Protein AF-A0A538CEJ8-F1 (afdb_monomer_lite)

Radius of gyration: 13.75 Å; chains: 1; bounding box: 33×18×40 Å

Secondary structure (DSSP, 8-state):
---------TT---S--TTHHHHT-TT--HHHHHHHHHTS---HHHHHTTHHHHS-BTTB--

Sequence (62 aa):
MPRACVIVLDAVGAGELPDAAEYGDEGSNTLGNVAHAVGGLDLPNLEALGLGNVEPLEGCPP

Structure (mmCIF, N/CA/C/O backbone):
data_AF-A0A538CEJ8-F1
#
_entry.id   AF-A0A538CEJ8-F1
#
loop_
_atom_site.group_PDB
_atom_site.id
_atom_site.type_symbol
_atom_site.label_atom_id
_atom_site.label_alt_id
_atom_site.label_comp_id
_atom_site.label_asym_id
_atom_site.label_entity_id
_atom_site.label_seq_id
_atom_site.pdbx_PDB_ins_code
_atom_site.Cartn_x
_atom_site.Cartn_y
_atom_site.Cartn_z
_atom_site.occupancy
_atom_site.B_iso_or_equiv
_atom_site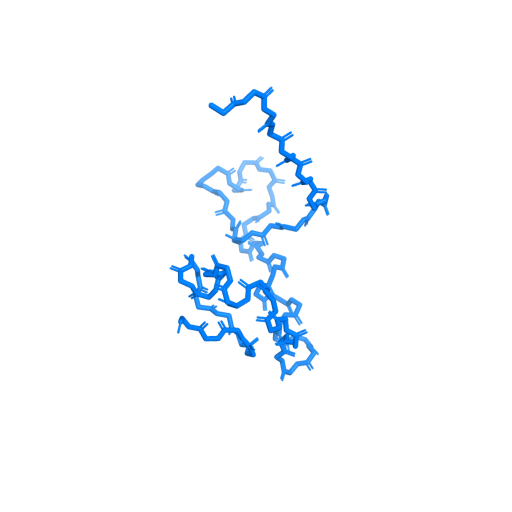.auth_seq_id
_atom_site.auth_comp_id
_atom_site.auth_asym_id
_atom_site.auth_atom_id
_atom_site.pdbx_PDB_model_num
ATOM 1 N N . MET A 1 1 ? -2.312 8.473 25.834 1.00 77.19 1 MET A N 1
ATOM 2 C CA . MET A 1 1 ? -2.632 7.124 25.319 1.00 77.19 1 MET A CA 1
ATOM 3 C C . MET A 1 1 ? -1.539 6.168 25.773 1.00 77.19 1 MET A C 1
ATOM 5 O O . MET A 1 1 ? -0.407 6.383 25.371 1.00 77.19 1 MET A O 1
ATOM 9 N N . PRO A 1 2 ? -1.808 5.185 26.649 1.00 93.00 2 PRO A N 1
ATOM 10 C CA . PRO A 1 2 ? -0.754 4.321 27.192 1.00 93.00 2 PRO A CA 1
ATOM 11 C C . PRO A 1 2 ? -0.346 3.172 26.254 1.00 93.00 2 PRO A C 1
ATOM 13 O O . PRO A 1 2 ? 0.609 2.463 26.548 1.00 93.00 2 PRO A O 1
ATOM 16 N N . ARG A 1 3 ? -1.086 2.940 25.159 1.00 95.25 3 ARG A N 1
ATOM 17 C CA . ARG A 1 3 ? -0.880 1.812 24.243 1.00 95.25 3 ARG A CA 1
ATOM 18 C C . ARG A 1 3 ? -1.047 2.255 22.793 1.00 95.25 3 ARG A C 1
ATOM 20 O O . ARG A 1 3 ? -1.921 3.069 22.505 1.00 95.25 3 ARG A O 1
ATOM 27 N N . ALA A 1 4 ? -0.251 1.662 21.913 1.00 96.44 4 ALA A N 1
ATOM 28 C CA . ALA A 1 4 ? -0.395 1.726 20.464 1.00 96.44 4 ALA A CA 1
ATOM 29 C C . ALA A 1 4 ? -0.486 0.297 19.906 1.00 96.44 4 ALA A C 1
ATOM 31 O O . ALA A 1 4 ? 0.090 -0.628 20.482 1.00 96.44 4 ALA A O 1
ATOM 32 N N . CYS A 1 5 ? -1.218 0.121 18.806 1.00 96.62 5 CYS A N 1
ATOM 33 C CA . CYS A 1 5 ? -1.194 -1.092 17.995 1.00 96.62 5 CYS A CA 1
ATOM 34 C C . CYS A 1 5 ? -0.557 -0.725 16.657 1.00 96.62 5 CYS A C 1
ATOM 36 O O . CYS A 1 5 ? -1.017 0.205 16.000 1.00 96.62 5 CYS A O 1
ATOM 38 N N . VAL A 1 6 ? 0.521 -1.416 16.299 1.00 97.19 6 VAL A N 1
ATOM 39 C CA . VAL A 1 6 ? 1.227 -1.229 15.031 1.00 97.19 6 VAL A CA 1
ATOM 40 C C . VAL A 1 6 ? 1.103 -2.537 14.270 1.00 97.19 6 VAL A C 1
ATOM 42 O O . VAL A 1 6 ? 1.477 -3.587 14.791 1.00 97.19 6 VAL A O 1
ATOM 45 N N . ILE A 1 7 ? 0.538 -2.468 13.069 1.00 97.62 7 ILE A N 1
ATOM 46 C CA . ILE A 1 7 ? 0.362 -3.608 12.173 1.00 97.62 7 ILE A CA 1
ATOM 47 C C . ILE A 1 7 ? 1.200 -3.317 10.936 1.00 97.62 7 ILE A C 1
ATOM 49 O O . ILE A 1 7 ? 1.012 -2.285 10.298 1.00 97.62 7 ILE A O 1
ATOM 53 N N . VAL A 1 8 ? 2.129 -4.215 10.621 1.00 97.81 8 VAL A N 1
ATOM 54 C CA . VAL A 1 8 ? 2.916 -4.155 9.388 1.00 97.81 8 VAL A CA 1
ATOM 55 C C . VAL A 1 8 ? 2.297 -5.139 8.408 1.00 97.81 8 VAL A C 1
ATOM 57 O O . VAL A 1 8 ? 2.233 -6.335 8.692 1.00 97.81 8 VAL A O 1
ATOM 60 N N . LEU A 1 9 ? 1.822 -4.625 7.278 1.00 97.38 9 LEU A N 1
ATOM 61 C CA . LEU A 1 9 ? 1.421 -5.440 6.140 1.00 97.38 9 LEU A CA 1
ATOM 62 C C . LEU A 1 9 ? 2.650 -5.603 5.247 1.00 97.38 9 LEU A C 1
ATOM 64 O O . LEU A 1 9 ? 2.992 -4.706 4.480 1.00 97.38 9 LEU A O 1
ATOM 68 N N . ASP A 1 10 ? 3.362 -6.712 5.430 1.00 98.06 10 ASP A N 1
ATOM 69 C CA . ASP A 1 10 ? 4.624 -6.956 4.732 1.00 98.06 10 ASP A CA 1
ATOM 70 C 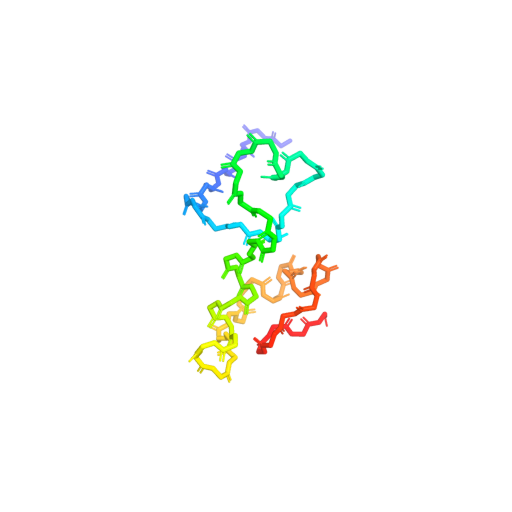C . ASP A 1 10 ? 4.422 -6.978 3.206 1.00 98.06 10 ASP A C 1
ATOM 72 O O . ASP A 1 10 ? 3.445 -7.541 2.709 1.00 98.06 10 ASP A O 1
ATOM 76 N N . ALA A 1 11 ? 5.338 -6.335 2.480 1.00 95.94 11 ALA A N 1
ATOM 77 C CA . ALA A 1 11 ? 5.338 -6.165 1.023 1.00 95.94 11 ALA A CA 1
ATOM 78 C C . ALA A 1 11 ? 4.113 -5.457 0.384 1.00 95.94 11 ALA A C 1
ATOM 80 O O . ALA A 1 11 ? 4.007 -5.412 -0.845 1.00 95.94 11 ALA A O 1
ATOM 81 N N . VAL A 1 12 ? 3.203 -4.856 1.162 1.00 97.12 12 VAL A N 1
ATOM 82 C CA . VAL A 1 12 ? 2.038 -4.118 0.627 1.00 97.12 12 VAL A CA 1
ATOM 83 C C . VAL A 1 12 ? 2.424 -2.674 0.268 1.00 97.12 12 VAL A C 1
ATOM 85 O O . VAL A 1 12 ? 2.175 -1.740 1.025 1.00 97.12 12 VAL A O 1
ATOM 88 N N . GLY A 1 13 ? 3.077 -2.504 -0.887 1.00 96.00 13 GLY A N 1
ATOM 89 C CA . GLY A 1 13 ? 3.500 -1.201 -1.423 1.00 96.00 13 GLY A CA 1
ATOM 90 C C . GLY A 1 13 ? 2.387 -0.413 -2.135 1.00 96.00 13 GLY A C 1
ATOM 91 O O . GLY A 1 13 ? 1.527 -1.007 -2.789 1.00 96.00 13 GLY A O 1
ATOM 92 N N . ALA A 1 14 ? 2.442 0.918 -2.035 1.00 95.75 14 ALA A N 1
ATOM 93 C CA . ALA A 1 14 ? 1.509 1.889 -2.625 1.00 95.75 14 ALA A CA 1
ATOM 94 C C . ALA A 1 14 ? 2.238 2.769 -3.661 1.00 95.75 14 ALA A C 1
ATOM 96 O O . ALA A 1 14 ? 2.504 3.946 -3.423 1.00 95.75 14 ALA A O 1
ATOM 97 N N . GLY A 1 15 ? 2.675 2.140 -4.753 1.00 95.12 15 GLY A N 1
ATOM 98 C CA . GLY A 1 15 ? 3.513 2.776 -5.770 1.00 95.12 15 GLY A CA 1
ATOM 99 C C . GLY A 1 15 ? 5.018 2.756 -5.485 1.00 95.12 15 GLY A C 1
ATOM 100 O O . GLY A 1 15 ? 5.485 2.370 -4.409 1.00 95.12 15 GLY A O 1
ATOM 101 N N . GLU A 1 16 ? 5.770 3.146 -6.508 1.00 97.00 16 GLU A N 1
ATOM 102 C CA . GLU A 1 16 ? 7.227 3.202 -6.504 1.00 97.00 16 GLU A CA 1
ATOM 103 C C . GLU A 1 16 ? 7.758 4.422 -5.738 1.00 97.00 16 GLU A C 1
ATOM 105 O O . GLU A 1 16 ? 7.101 5.462 -5.634 1.00 97.00 16 GLU A O 1
ATOM 110 N N . LEU A 1 17 ? 8.982 4.311 -5.220 1.00 96.75 17 LEU A N 1
ATOM 111 C CA . LEU A 1 17 ? 9.702 5.441 -4.633 1.00 96.75 17 LEU A CA 1
ATOM 112 C C . LEU A 1 17 ? 10.529 6.189 -5.695 1.00 96.75 17 LEU A C 1
ATOM 114 O O . LEU A 1 17 ? 10.844 5.620 -6.741 1.00 96.75 17 LEU A O 1
ATOM 118 N N . PRO A 1 18 ? 10.936 7.451 -5.439 1.00 97.94 18 PRO A N 1
ATOM 119 C CA . PRO A 1 18 ? 11.707 8.243 -6.404 1.00 97.94 18 PRO A CA 1
ATOM 120 C C . PRO A 1 18 ? 13.042 7.624 -6.853 1.00 97.94 18 PRO A C 1
ATOM 122 O O . PRO A 1 18 ? 13.573 8.018 -7.887 1.00 97.94 18 PRO A O 1
ATOM 125 N N . ASP A 1 19 ? 13.598 6.695 -6.076 1.00 98.06 19 ASP A N 1
ATOM 126 C CA . ASP A 1 19 ? 14.848 5.977 -6.336 1.00 98.06 19 ASP A CA 1
ATOM 127 C C . ASP A 1 19 ? 14.640 4.578 -6.945 1.00 98.06 19 ASP A C 1
ATOM 129 O O . ASP A 1 19 ? 15.611 3.850 -7.129 1.00 98.06 19 ASP A O 1
ATOM 133 N N . ALA A 1 20 ? 13.412 4.192 -7.318 1.00 98.38 20 ALA A N 1
ATOM 134 C CA . ALA A 1 20 ? 13.105 2.852 -7.838 1.00 98.38 20 ALA A CA 1
ATOM 135 C C . ALA A 1 20 ? 13.969 2.435 -9.046 1.00 98.38 20 ALA A C 1
ATOM 137 O O . ALA A 1 20 ? 14.344 1.266 -9.176 1.00 98.38 20 ALA A O 1
ATOM 138 N N . ALA A 1 21 ? 14.371 3.391 -9.890 1.00 97.88 21 ALA A N 1
ATOM 139 C CA . ALA A 1 21 ? 15.273 3.153 -11.018 1.00 97.88 21 ALA A CA 1
ATOM 140 C C . ALA A 1 21 ? 16.669 2.649 -10.595 1.00 97.88 21 ALA A C 1
ATOM 142 O O . ALA A 1 21 ? 17.293 1.887 -11.334 1.00 97.88 21 ALA A O 1
ATOM 143 N N . GLU A 1 22 ? 17.160 3.019 -9.406 1.00 98.50 22 GLU A N 1
ATOM 144 C CA . GLU A 1 22 ? 18.448 2.540 -8.876 1.00 98.50 22 GLU A CA 1
ATOM 145 C C . GLU A 1 22 ? 18.411 1.045 -8.524 1.00 98.50 22 GLU A C 1
ATOM 147 O O . GLU A 1 22 ? 19.448 0.377 -8.530 1.00 98.50 22 GLU A O 1
ATOM 152 N N . TYR A 1 23 ? 17.213 0.512 -8.270 1.00 97.19 23 TYR A N 1
ATOM 153 C CA . TYR A 1 23 ? 16.970 -0.879 -7.884 1.00 97.19 23 TYR A CA 1
ATOM 154 C C . TYR A 1 23 ? 16.375 -1.727 -9.016 1.00 97.19 23 TYR A C 1
ATOM 156 O O . TYR A 1 23 ? 16.288 -2.945 -8.886 1.00 97.19 23 TYR A O 1
ATOM 164 N N . GLY A 1 24 ? 16.028 -1.109 -10.150 1.00 97.38 24 GLY A N 1
ATOM 165 C CA . GLY A 1 24 ? 15.376 -1.788 -11.271 1.00 97.38 24 GLY A CA 1
ATOM 166 C C . GLY A 1 24 ? 13.882 -2.052 -11.057 1.00 97.38 24 GLY A C 1
ATOM 167 O O . GLY A 1 24 ? 13.324 -2.894 -11.756 1.00 97.38 24 GLY A O 1
ATOM 168 N N . ASP A 1 25 ? 13.248 -1.323 -10.136 1.00 97.12 25 ASP A N 1
ATOM 169 C CA . ASP A 1 25 ? 11.836 -1.470 -9.751 1.00 97.12 25 ASP A CA 1
ATOM 170 C C . ASP A 1 25 ? 10.952 -0.329 -10.295 1.00 97.12 25 ASP A C 1
ATOM 172 O O . ASP A 1 25 ? 9.859 -0.073 -9.781 1.00 97.12 25 ASP A O 1
ATOM 176 N N . GLU A 1 26 ? 11.423 0.375 -11.329 1.00 97.75 26 GLU A N 1
ATOM 177 C CA . GLU A 1 26 ? 10.675 1.455 -11.983 1.00 97.75 26 GLU A CA 1
ATOM 178 C C . GLU A 1 26 ? 9.314 0.946 -12.505 1.00 97.75 26 GLU A C 1
ATOM 180 O O . GLU A 1 26 ? 9.218 -0.093 -13.164 1.00 97.75 26 GLU A O 1
ATOM 185 N N . GLY A 1 27 ? 8.244 1.672 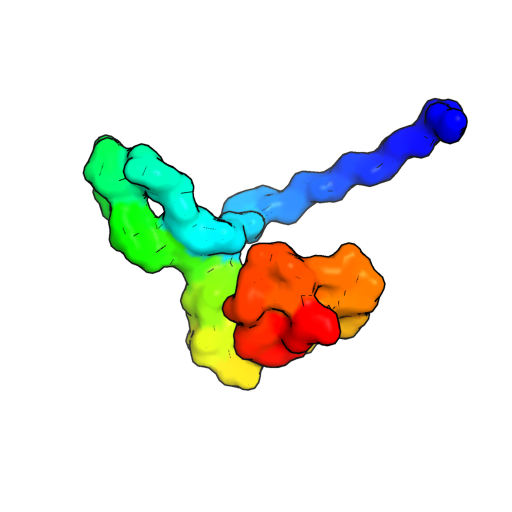-12.186 1.00 95.81 27 GLY A N 1
ATOM 186 C CA . GLY A 1 27 ? 6.851 1.332 -12.463 1.00 95.81 27 GLY A CA 1
ATOM 187 C C . GLY A 1 27 ? 6.209 0.347 -11.479 1.00 95.81 27 GLY A C 1
ATOM 188 O O . GLY A 1 27 ? 5.069 -0.075 -11.699 1.00 95.81 27 GLY A O 1
ATOM 189 N N . SER A 1 28 ? 6.895 -0.057 -10.405 1.00 97.12 28 SER A N 1
ATOM 190 C CA . SER A 1 28 ? 6.322 -0.971 -9.412 1.00 97.12 28 SER A CA 1
ATOM 191 C C . SER A 1 28 ? 5.158 -0.327 -8.642 1.00 97.12 28 SER A C 1
ATOM 193 O O . SER A 1 28 ? 5.230 0.796 -8.157 1.00 97.12 28 SER A O 1
ATOM 195 N N . ASN A 1 29 ? 4.041 -1.048 -8.518 1.00 97.25 29 ASN A N 1
ATOM 196 C CA . ASN A 1 29 ? 2.906 -0.632 -7.692 1.00 97.25 29 ASN A CA 1
ATOM 197 C C . ASN A 1 29 ? 2.125 -1.865 -7.225 1.00 97.25 29 ASN A C 1
ATOM 199 O O . ASN A 1 29 ? 1.285 -2.384 -7.956 1.00 97.25 29 ASN A O 1
ATOM 203 N N . THR A 1 30 ? 2.412 -2.375 -6.025 1.00 97.38 30 THR A N 1
ATOM 204 C CA . THR A 1 30 ? 1.794 -3.621 -5.544 1.00 97.38 30 THR A CA 1
ATOM 205 C C . THR A 1 30 ? 0.277 -3.495 -5.413 1.00 97.38 30 THR A C 1
ATOM 207 O O . THR A 1 30 ? -0.447 -4.282 -6.022 1.00 97.38 30 THR A O 1
ATOM 210 N N . LEU A 1 31 ? -0.221 -2.517 -4.649 1.00 97.38 31 LEU A N 1
ATOM 211 C CA . LEU A 1 31 ? -1.659 -2.330 -4.438 1.00 97.38 31 LEU A CA 1
ATOM 212 C C . LEU A 1 31 ? -2.399 -2.053 -5.752 1.00 97.38 31 LEU A C 1
ATOM 214 O O . LEU A 1 31 ? -3.401 -2.713 -6.027 1.00 97.38 31 LEU A O 1
ATOM 218 N N . GLY A 1 32 ? -1.880 -1.143 -6.580 1.00 97.00 32 GLY A N 1
ATOM 219 C CA . GLY A 1 32 ? -2.475 -0.801 -7.872 1.00 97.00 32 GLY A CA 1
ATOM 220 C C . GLY A 1 32 ? -2.517 -1.986 -8.839 1.00 97.00 32 GLY A C 1
ATOM 221 O O . GLY A 1 32 ? -3.565 -2.275 -9.417 1.00 97.00 32 GLY A O 1
ATOM 222 N N . ASN A 1 33 ? -1.415 -2.734 -8.969 1.00 97.31 33 ASN A N 1
ATOM 223 C CA . ASN A 1 33 ? -1.350 -3.888 -9.870 1.00 97.31 33 ASN A CA 1
ATOM 224 C C . ASN A 1 33 ? -2.258 -5.032 -9.408 1.00 97.31 33 ASN A C 1
ATOM 226 O O . ASN A 1 33 ? -2.899 -5.671 -10.241 1.00 97.31 33 ASN A O 1
ATOM 230 N N . VAL A 1 34 ? -2.342 -5.291 -8.097 1.00 97.56 34 VAL A N 1
ATOM 231 C CA . VAL A 1 34 ? -3.261 -6.307 -7.564 1.00 97.56 34 VAL A CA 1
ATOM 232 C C . VAL A 1 34 ? -4.706 -5.881 -7.789 1.00 97.56 34 VAL A C 1
ATOM 234 O O . VAL A 1 34 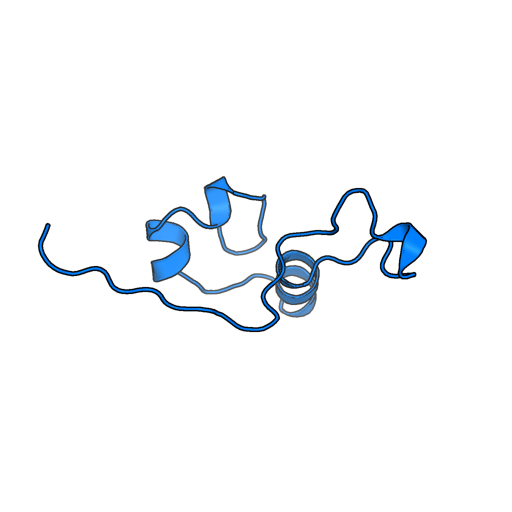? -5.474 -6.690 -8.303 1.00 97.56 34 VAL A O 1
ATOM 237 N N . ALA A 1 35 ? -5.065 -4.632 -7.473 1.00 97.44 35 ALA A N 1
ATOM 238 C CA . ALA A 1 35 ? -6.405 -4.099 -7.711 1.00 97.44 35 ALA A CA 1
ATOM 239 C C . ALA A 1 35 ? -6.823 -4.277 -9.175 1.00 97.44 35 ALA A C 1
ATOM 241 O O . ALA A 1 35 ? -7.879 -4.844 -9.447 1.00 97.44 35 ALA A O 1
ATOM 242 N N . HIS A 1 36 ? -5.948 -3.903 -10.110 1.00 97.31 36 HIS A N 1
ATOM 243 C CA . HIS A 1 36 ? -6.193 -4.079 -11.536 1.00 97.31 36 HIS A CA 1
ATOM 244 C C . HIS A 1 36 ? -6.357 -5.556 -11.928 1.00 97.31 36 HIS A C 1
ATOM 246 O O . HIS A 1 36 ? -7.305 -5.923 -12.621 1.00 97.31 36 HIS A O 1
ATOM 252 N N . ALA A 1 37 ? -5.452 -6.424 -11.467 1.00 98.06 37 ALA A N 1
ATOM 253 C CA . ALA A 1 37 ? -5.445 -7.838 -11.834 1.00 98.06 37 ALA A CA 1
ATOM 254 C C . ALA A 1 37 ? -6.696 -8.595 -11.361 1.00 98.06 37 ALA A C 1
ATOM 256 O O . ALA A 1 37 ? -7.100 -9.567 -12.003 1.00 98.06 37 ALA A O 1
ATOM 257 N N . VAL A 1 38 ? -7.298 -8.171 -10.247 1.00 97.56 38 VAL A N 1
ATOM 258 C CA . VAL A 1 38 ? -8.476 -8.830 -9.659 1.00 97.56 38 VAL A CA 1
ATOM 259 C C . VAL A 1 38 ? -9.800 -8.124 -9.975 1.00 97.56 38 VAL A C 1
ATOM 261 O O . VAL A 1 38 ? -10.850 -8.635 -9.594 1.00 97.56 38 VAL A O 1
ATOM 264 N N . GLY A 1 39 ? -9.774 -7.003 -10.706 1.00 97.56 39 GLY A N 1
ATOM 265 C CA . GLY A 1 39 ? -10.971 -6.227 -11.061 1.00 97.56 39 GLY A CA 1
ATOM 266 C C . GLY A 1 39 ? -11.535 -5.388 -9.909 1.00 97.56 39 GLY A C 1
ATOM 267 O O . GLY A 1 39 ? -12.745 -5.186 -9.826 1.00 97.56 39 GLY A O 1
ATOM 268 N N . GLY A 1 40 ? -10.656 -4.941 -9.013 1.00 97.69 40 GLY A N 1
ATOM 269 C CA . GLY A 1 40 ? -10.961 -4.128 -7.841 1.00 97.69 40 GLY A CA 1
ATOM 270 C C . GLY A 1 40 ? -10.803 -4.875 -6.514 1.00 97.69 40 GLY A C 1
ATOM 271 O O . GLY A 1 40 ? -11.158 -6.044 -6.382 1.00 97.69 40 GLY A O 1
ATOM 272 N N . LEU A 1 41 ? -10.260 -4.190 -5.507 1.00 97.38 41 LEU A N 1
ATOM 273 C CA . LEU A 1 41 ? -10.094 -4.722 -4.153 1.00 97.38 41 LEU A CA 1
ATOM 274 C C . LEU A 1 41 ? -11.391 -4.592 -3.343 1.00 97.38 41 LEU A C 1
ATOM 276 O O . LEU A 1 41 ? -11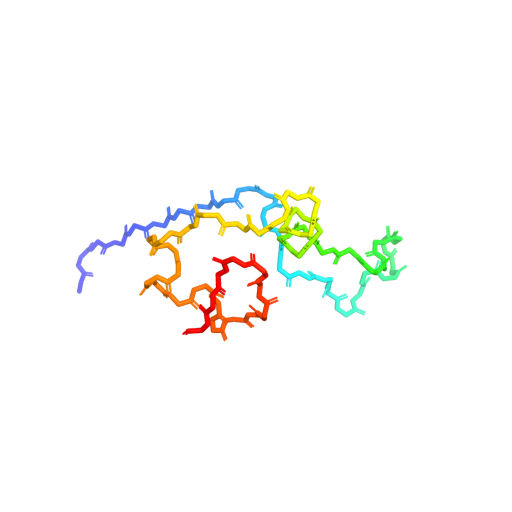.988 -3.527 -3.325 1.00 97.38 41 LEU A O 1
ATOM 280 N N . ASP A 1 42 ? -11.785 -5.633 -2.607 1.00 97.62 42 ASP A N 1
ATOM 281 C CA . ASP A 1 42 ? -12.878 -5.574 -1.621 1.00 97.62 42 ASP A CA 1
ATOM 282 C C . ASP A 1 42 ? -12.292 -5.404 -0.209 1.00 97.62 42 ASP A C 1
ATOM 284 O O . ASP A 1 42 ? -11.971 -6.377 0.480 1.00 97.62 42 ASP A O 1
ATOM 288 N N . LEU A 1 43 ? -12.051 -4.150 0.194 1.00 97.06 43 LEU A N 1
ATOM 289 C CA . LEU A 1 43 ? -11.362 -3.801 1.444 1.00 97.06 43 LEU A CA 1
ATOM 290 C C . LEU A 1 43 ? -12.155 -2.795 2.301 1.00 97.06 43 LEU A C 1
ATOM 292 O O . LEU A 1 43 ? -11.596 -1.777 2.717 1.00 97.06 43 LEU A O 1
ATOM 296 N N . PRO A 1 44 ? -13.415 -3.084 2.675 1.00 97.56 44 PR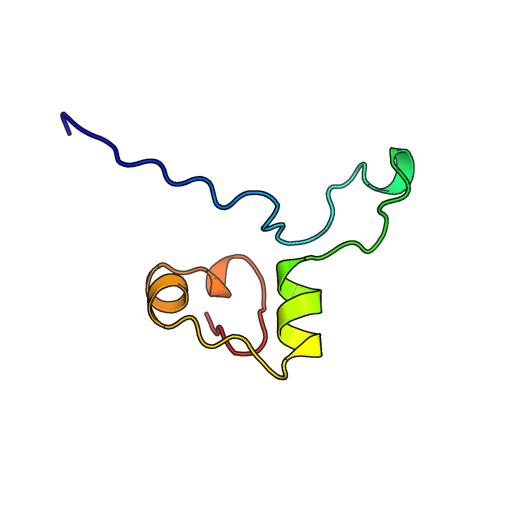O A N 1
ATOM 297 C CA . PRO A 1 44 ? -14.329 -2.099 3.265 1.00 97.56 44 PRO A CA 1
ATOM 298 C C . PRO A 1 44 ? -13.812 -1.479 4.571 1.00 97.56 44 PRO A C 1
ATOM 300 O O . PRO A 1 44 ? -14.088 -0.325 4.885 1.00 97.56 44 PRO A O 1
ATOM 303 N N . ASN A 1 45 ? -13.022 -2.229 5.345 1.00 98.31 45 ASN A N 1
ATOM 304 C CA . ASN A 1 45 ? -12.433 -1.718 6.583 1.00 98.31 45 ASN A CA 1
ATOM 305 C C . ASN A 1 45 ? -11.240 -0.784 6.331 1.00 98.31 45 ASN A C 1
ATOM 307 O O . ASN A 1 45 ? -11.077 0.189 7.058 1.00 98.31 45 ASN A O 1
ATOM 311 N N . LEU A 1 46 ? -10.394 -1.076 5.338 1.00 97.44 46 LEU A N 1
ATOM 312 C CA . LEU A 1 46 ? -9.250 -0.218 5.007 1.00 97.44 46 LEU A CA 1
ATOM 313 C C . LEU A 1 46 ? -9.703 1.017 4.226 1.00 97.44 46 LEU A C 1
ATOM 315 O O . LEU A 1 46 ? -9.165 2.096 4.454 1.00 97.44 46 LEU A O 1
ATOM 319 N N . GLU A 1 47 ? -10.735 0.876 3.394 1.00 97.56 47 GLU A N 1
ATOM 320 C CA . GLU A 1 47 ? -11.464 1.988 2.784 1.00 97.56 47 GLU A CA 1
ATOM 321 C C . GLU A 1 47 ? -11.987 2.944 3.862 1.00 97.56 47 GLU A C 1
ATOM 323 O O . GLU A 1 47 ? -11.624 4.116 3.867 1.00 97.56 47 GLU A O 1
ATOM 328 N N . ALA A 1 48 ? -12.716 2.436 4.863 1.00 98.06 48 ALA A N 1
ATOM 329 C CA . ALA A 1 48 ? -13.215 3.249 5.975 1.00 98.06 48 ALA A CA 1
ATOM 330 C C . ALA A 1 48 ? -12.102 3.884 6.837 1.00 98.06 48 ALA A C 1
ATOM 332 O O . ALA A 1 48 ? -12.328 4.907 7.485 1.00 98.06 48 ALA A O 1
ATOM 333 N N . LEU A 1 49 ? -10.903 3.288 6.863 1.00 97.50 49 LEU A N 1
ATOM 334 C CA . LEU A 1 49 ? -9.713 3.872 7.496 1.00 97.50 49 LEU A CA 1
ATOM 335 C C . LEU A 1 49 ? -9.001 4.906 6.608 1.00 97.50 49 LEU A C 1
ATOM 337 O O . LEU A 1 49 ? -8.104 5.596 7.090 1.00 97.50 49 LEU A O 1
ATOM 341 N N . GLY A 1 50 ? -9.409 5.036 5.347 1.00 97.12 50 GLY A N 1
ATOM 342 C CA . GLY A 1 50 ? -8.938 6.044 4.410 1.00 97.12 50 GLY A CA 1
ATOM 343 C C . GLY A 1 50 ? -7.870 5.566 3.429 1.00 97.12 50 GLY A C 1
ATOM 344 O O . GLY A 1 50 ? -7.167 6.409 2.882 1.00 97.12 50 GLY A O 1
ATOM 345 N N . LEU A 1 51 ? -7.728 4.261 3.177 1.00 97.00 51 LEU A N 1
ATOM 346 C CA . LEU A 1 51 ? -6.739 3.751 2.217 1.00 97.00 51 LEU A CA 1
ATOM 347 C C . LEU A 1 51 ? -6.906 4.377 0.818 1.00 97.00 51 LEU A C 1
ATOM 349 O O . LEU A 1 51 ? -5.920 4.831 0.246 1.00 97.00 51 LEU A O 1
ATOM 353 N N . GLY A 1 52 ? -8.138 4.494 0.312 1.00 96.06 52 GLY A N 1
ATOM 354 C CA . GLY A 1 52 ? -8.424 5.127 -0.985 1.00 96.06 52 GLY A CA 1
ATOM 355 C C . GLY A 1 52 ? -8.158 6.639 -1.036 1.00 96.06 52 GLY A C 1
ATOM 356 O O . GLY A 1 52 ? -8.083 7.217 -2.118 1.00 96.06 52 GLY A O 1
ATOM 357 N N . ASN A 1 53 ? -7.963 7.289 0.119 1.00 96.81 53 ASN A N 1
ATOM 358 C CA . ASN A 1 53 ? -7.535 8.690 0.187 1.00 96.81 53 ASN A CA 1
ATOM 359 C C . ASN A 1 53 ? -6.017 8.855 0.005 1.00 96.81 53 ASN A C 1
ATOM 361 O O . ASN A 1 53 ? -5.559 9.970 -0.241 1.00 96.81 53 ASN A O 1
ATOM 365 N N . VAL A 1 54 ? -5.234 7.781 0.164 1.00 94.50 54 VAL A N 1
ATOM 366 C CA . VAL A 1 54 ? -3.772 7.807 -0.004 1.00 94.50 54 VAL A CA 1
ATOM 367 C C . VAL A 1 54 ? -3.403 7.764 -1.486 1.00 94.50 54 VAL A C 1
ATOM 369 O O . VAL A 1 54 ? -2.577 8.554 -1.936 1.00 94.50 54 VAL A O 1
ATOM 372 N N . GLU A 1 55 ? -4.038 6.870 -2.241 1.00 89.94 55 GLU A N 1
ATOM 373 C CA . GLU A 1 55 ? -3.830 6.682 -3.676 1.00 89.94 55 GLU A CA 1
ATOM 374 C C . GLU A 1 55 ? -5.132 6.168 -4.319 1.00 89.94 55 GLU A C 1
ATOM 376 O O . GLU A 1 55 ? -5.827 5.356 -3.699 1.00 89.94 55 GLU A O 1
ATOM 381 N N . PRO A 1 56 ? -5.479 6.594 -5.551 1.00 91.12 56 PRO A N 1
ATOM 382 C CA . PRO A 1 56 ? -6.607 6.024 -6.281 1.00 91.12 56 PRO A CA 1
ATOM 383 C C . PRO A 1 56 ? -6.450 4.508 -6.473 1.00 91.12 56 PRO A C 1
ATOM 385 O O . PRO A 1 56 ? -5.539 4.055 -7.162 1.00 91.12 56 PRO A O 1
ATOM 388 N N . LEU A 1 57 ? -7.370 3.726 -5.907 1.00 95.94 57 LEU A N 1
ATOM 389 C CA . LEU A 1 57 ? -7.365 2.264 -5.972 1.00 95.94 57 LEU A CA 1
ATOM 390 C C . LEU A 1 57 ? -8.701 1.738 -6.496 1.00 95.94 57 LEU A C 1
ATOM 392 O O . LEU A 1 57 ? -9.771 2.075 -5.987 1.00 95.94 57 LEU A O 1
ATOM 396 N N . GLU A 1 58 ? -8.651 0.879 -7.513 1.00 97.31 58 GLU A N 1
ATOM 397 C CA . GLU A 1 58 ? -9.848 0.222 -8.035 1.00 97.31 58 GLU A CA 1
ATOM 398 C C . GLU A 1 58 ? -10.476 -0.656 -6.940 1.00 97.31 58 GLU A C 1
ATOM 400 O O . GLU A 1 58 ? -9.797 -1.472 -6.315 1.00 97.31 58 GLU A O 1
ATOM 405 N N . GLY A 1 59 ? -11.769 -0.460 -6.671 1.00 97.00 59 GLY A N 1
ATOM 406 C CA . GLY A 1 59 ? -12.488 -1.126 -5.577 1.00 97.00 59 GLY A CA 1
ATOM 407 C C . GLY A 1 59 ? -12.315 -0.499 -4.184 1.00 97.00 59 GLY A C 1
ATOM 408 O O . GLY A 1 59 ? -13.038 -0.880 -3.275 1.00 97.00 59 GLY A O 1
ATOM 409 N N . CYS A 1 60 ? -11.441 0.501 -4.012 1.00 97.19 60 CYS A N 1
ATOM 410 C CA . CYS A 1 60 ? -11.247 1.207 -2.740 1.00 97.19 60 CYS A CA 1
ATOM 411 C C . CYS A 1 60 ? -11.307 2.735 -2.957 1.00 97.19 60 CYS A C 1
ATOM 413 O O . CYS A 1 60 ? -10.259 3.380 -3.054 1.00 97.19 60 CYS A O 1
ATOM 415 N N . PRO A 1 61 ? -12.511 3.325 -3.085 1.00 94.75 61 PRO A N 1
ATOM 416 C CA . PRO A 1 61 ? -12.676 4.763 -3.292 1.00 94.75 61 PRO A CA 1
ATOM 417 C C . PRO A 1 61 ? -12.216 5.607 -2.078 1.00 94.75 61 PRO A C 1
ATOM 419 O O . PRO A 1 61 ? -12.001 5.058 -0.995 1.00 94.75 61 PRO A O 1
ATOM 422 N N . PRO A 1 62 ? -12.040 6.933 -2.256 1.00 92.50 62 PRO A N 1
ATOM 423 C CA . PRO A 1 62 ? -11.729 7.870 -1.172 1.00 92.50 62 PRO A CA 1
ATOM 424 C C . PRO A 1 62 ? -12.848 7.989 -0.128 1.00 92.50 62 PRO A C 1
ATOM 426 O O . PRO A 1 62 ? -14.029 8.080 -0.538 1.00 92.50 62 PRO A O 1
#

pLDDT: mean 96.43, std 2.94, range [77.19, 98.5]

Foldseek 3Di:
DPDDDDDDPPPQAAFDDPCCVVVVCPGDGRQQVVCVVVQGDCDVPVLVVPPLVVDPGRNRHD